Protein AF-A0A843IAW9-F1 (afdb_monomer_lite)

Structure (mmCIF, N/CA/C/O backbone):
data_AF-A0A843IAW9-F1
#
_entry.id   AF-A0A843IAW9-F1
#
loop_
_atom_site.group_PDB
_atom_site.id
_atom_site.type_symbol
_atom_site.label_atom_id
_atom_site.label_alt_id
_atom_site.label_comp_id
_atom_site.label_asym_id
_atom_site.label_entity_id
_atom_site.label_seq_id
_atom_site.pdbx_PDB_ins_code
_atom_site.Cartn_x
_atom_site.Cartn_y
_atom_site.Cartn_z
_atom_site.occupancy
_atom_site.B_iso_or_equiv
_atom_site.auth_seq_id
_atom_site.auth_comp_id
_atom_site.auth_asym_id
_atom_site.auth_atom_id
_atom_site.pdbx_PDB_model_num
ATOM 1 N N . MET A 1 1 ? 6.667 -7.886 -15.283 1.00 81.50 1 MET A N 1
ATOM 2 C CA . MET A 1 1 ? 6.174 -9.094 -14.545 1.00 81.50 1 MET A CA 1
ATOM 3 C C . MET A 1 1 ? 5.273 -8.682 -13.368 1.00 81.50 1 MET A C 1
ATOM 5 O O . MET A 1 1 ? 5.464 -7.581 -12.868 1.00 81.50 1 MET A O 1
ATOM 9 N N . ARG A 1 2 ? 4.300 -9.511 -12.935 1.00 90.31 2 ARG A N 1
ATOM 10 C CA . ARG A 1 2 ? 3.400 -9.245 -11.781 1.00 90.31 2 ARG A CA 1
ATOM 11 C C . ARG A 1 2 ? 4.091 -9.564 -10.448 1.00 90.31 2 ARG A C 1
ATOM 13 O O . ARG A 1 2 ? 4.607 -10.669 -10.292 1.00 90.31 2 ARG A O 1
ATOM 20 N N . HIS A 1 3 ? 4.048 -8.642 -9.487 1.00 93.75 3 HIS A N 1
ATOM 21 C CA . HIS A 1 3 ? 4.648 -8.786 -8.155 1.00 93.75 3 HIS A CA 1
ATOM 22 C C . HIS A 1 3 ? 3.648 -8.473 -7.042 1.00 93.75 3 HIS A C 1
ATOM 24 O O . HIS A 1 3 ? 2.862 -7.537 -7.164 1.00 93.75 3 HIS A O 1
ATOM 30 N N . GLU A 1 4 ? 3.697 -9.251 -5.957 1.00 93.88 4 GLU A N 1
ATOM 31 C CA . GLU A 1 4 ? 2.967 -8.955 -4.718 1.00 93.88 4 GLU A CA 1
ATOM 32 C C . GLU A 1 4 ? 3.540 -7.684 -4.083 1.00 93.88 4 GLU A C 1
ATOM 34 O O . GLU A 1 4 ? 4.758 -7.546 -3.948 1.00 93.88 4 GLU A O 1
ATOM 39 N N . LEU A 1 5 ? 2.654 -6.773 -3.691 1.00 93.06 5 LEU A N 1
ATOM 40 C CA . LEU A 1 5 ? 2.995 -5.544 -2.988 1.00 93.06 5 LEU A CA 1
ATOM 41 C C . LEU A 1 5 ? 2.631 -5.626 -1.505 1.00 93.06 5 LEU A C 1
ATOM 43 O O . LEU A 1 5 ? 3.438 -5.282 -0.646 1.00 93.06 5 LEU A O 1
ATOM 47 N N . PHE A 1 6 ? 1.401 -6.040 -1.206 1.00 93.25 6 PHE A N 1
ATOM 48 C CA . PHE A 1 6 ? 0.851 -5.997 0.145 1.00 93.25 6 PHE A CA 1
ATOM 49 C C . PHE A 1 6 ? -0.336 -6.956 0.282 1.00 93.25 6 PHE A C 1
ATOM 51 O O . PHE A 1 6 ? -0.912 -7.360 -0.724 1.00 93.25 6 PHE A O 1
ATOM 58 N N . GLU A 1 7 ? -0.715 -7.337 1.499 1.00 94.94 7 GLU A N 1
ATOM 59 C CA . GLU A 1 7 ? -1.835 -8.251 1.744 1.00 94.94 7 GLU A CA 1
ATOM 60 C C . GLU A 1 7 ? -2.717 -7.758 2.890 1.00 94.94 7 GLU A C 1
ATOM 62 O O . GLU A 1 7 ? -2.292 -6.943 3.704 1.00 94.94 7 GLU A O 1
ATOM 67 N N . VAL A 1 8 ? -3.962 -8.230 2.934 1.00 96.12 8 VAL A N 1
ATOM 68 C CA . VAL A 1 8 ? -4.861 -7.969 4.061 1.00 96.12 8 VAL A CA 1
ATOM 69 C C . VAL A 1 8 ? -4.260 -8.506 5.356 1.00 96.12 8 VAL A C 1
ATOM 71 O O . VAL A 1 8 ? -3.641 -9.572 5.375 1.00 96.12 8 VAL A O 1
ATOM 74 N N . GLY A 1 9 ? -4.475 -7.799 6.462 1.00 96.00 9 GLY A N 1
ATOM 75 C CA . GLY A 1 9 ? -3.942 -8.226 7.747 1.00 96.00 9 GLY A CA 1
ATOM 76 C C . GLY A 1 9 ? -3.910 -7.141 8.812 1.00 96.00 9 GLY A C 1
ATOM 77 O O . GLY A 1 9 ? -4.331 -6.007 8.602 1.00 96.00 9 GLY A O 1
ATOM 78 N N . SER A 1 10 ? -3.379 -7.534 9.964 1.00 95.88 10 SER A N 1
ATOM 79 C CA . SER A 1 10 ? -3.177 -6.691 11.137 1.00 95.88 10 SER A CA 1
ATOM 80 C C . SER A 1 10 ? -1.687 -6.408 11.284 1.00 95.88 10 SER A C 1
ATOM 82 O O . SER A 1 10 ? -0.898 -7.348 11.419 1.00 95.88 10 SER A O 1
ATOM 84 N N . TYR A 1 11 ? -1.298 -5.135 11.227 1.00 94.31 11 TYR A N 1
ATOM 85 C CA . TYR A 1 11 ? 0.107 -4.729 11.215 1.00 94.31 11 TYR A CA 1
ATOM 86 C C . TYR A 1 11 ? 0.416 -3.755 12.348 1.00 94.31 11 TYR A C 1
ATOM 88 O O . TYR A 1 11 ? -0.342 -2.821 12.617 1.00 94.31 11 TYR A O 1
ATOM 96 N N . ASP A 1 12 ? 1.541 -3.990 13.019 1.00 93.56 12 ASP A N 1
ATOM 97 C CA . ASP A 1 12 ? 2.075 -3.109 14.053 1.00 93.56 12 ASP A CA 1
ATOM 98 C C . ASP A 1 12 ? 3.033 -2.097 13.419 1.00 93.56 12 ASP A C 1
ATOM 100 O O . ASP A 1 12 ? 4.037 -2.476 12.815 1.00 93.56 12 ASP A O 1
ATOM 104 N N . TYR A 1 13 ? 2.702 -0.819 13.579 1.00 92.06 13 TYR A N 1
ATOM 105 C CA . TYR A 1 13 ? 3.467 0.322 13.076 1.00 92.06 13 TYR A CA 1
ATOM 106 C C . TYR A 1 13 ? 3.977 1.220 14.210 1.00 92.06 13 TYR A C 1
ATOM 108 O O . TYR A 1 13 ? 4.306 2.387 13.991 1.00 92.06 13 TYR A O 1
ATOM 116 N N . SER A 1 14 ? 4.034 0.697 15.436 1.00 91.81 14 SER A N 1
ATOM 117 C CA . SER A 1 14 ? 4.504 1.434 16.615 1.00 91.81 14 SER A CA 1
ATOM 118 C C . SER A 1 14 ? 5.956 1.912 16.508 1.00 91.81 14 SER A C 1
ATOM 120 O O . SER A 1 14 ? 6.355 2.824 17.233 1.00 91.81 14 SER A O 1
ATOM 122 N N . ASP A 1 15 ? 6.749 1.347 15.592 1.00 91.06 15 ASP A N 1
ATOM 123 C CA . ASP A 1 15 ? 8.108 1.804 15.306 1.00 91.06 15 ASP A CA 1
ATOM 124 C C . ASP A 1 15 ? 8.168 3.038 14.385 1.00 91.06 15 ASP A C 1
ATOM 126 O O . ASP A 1 15 ? 9.213 3.688 14.320 1.00 91.06 15 ASP A O 1
ATOM 130 N N . LEU A 1 16 ? 7.067 3.385 13.706 1.00 88.12 16 LEU A N 1
ATOM 131 C CA . LEU A 1 16 ? 6.977 4.543 12.808 1.00 88.12 16 LEU A CA 1
ATOM 132 C C . LEU A 1 16 ? 6.512 5.819 13.523 1.00 88.12 16 LEU A C 1
ATOM 134 O O . LEU A 1 16 ? 6.991 6.910 13.211 1.00 88.12 16 LEU A O 1
ATOM 138 N N . ASP A 1 17 ? 5.579 5.699 14.470 1.00 88.88 17 ASP A N 1
ATOM 139 C CA . ASP A 1 17 ? 5.015 6.827 15.218 1.00 88.88 17 ASP A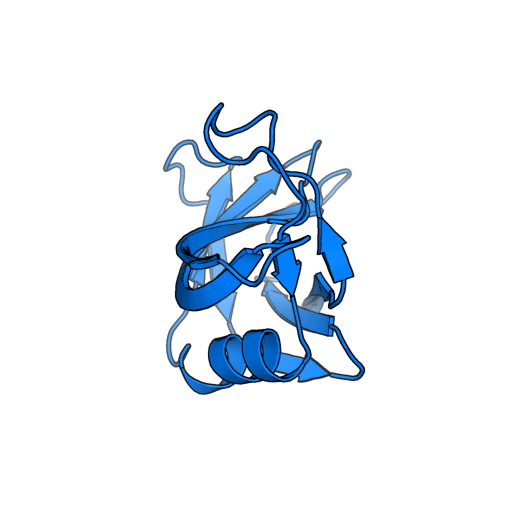 CA 1
ATOM 140 C C . ASP A 1 17 ? 4.551 6.362 16.606 1.00 88.88 17 ASP A C 1
ATOM 142 O O . ASP A 1 17 ? 3.779 5.411 16.731 1.00 88.88 17 ASP A O 1
ATOM 146 N N . GLU A 1 18 ? 4.970 7.066 17.662 1.00 92.12 18 GLU A N 1
ATOM 147 C CA . GLU A 1 18 ? 4.631 6.740 19.057 1.00 92.12 18 GLU A CA 1
ATOM 148 C C . GLU A 1 18 ? 3.121 6.775 19.358 1.00 92.12 18 GLU A C 1
ATOM 150 O O . GLU A 1 18 ? 2.666 6.240 20.371 1.00 92.12 18 GLU A O 1
ATOM 155 N N . ARG A 1 19 ? 2.324 7.399 18.482 1.00 91.00 19 ARG A N 1
ATOM 156 C CA . ARG A 1 19 ? 0.859 7.452 18.575 1.00 91.00 19 ARG A CA 1
ATOM 157 C C . ARG A 1 19 ? 0.185 6.194 18.026 1.00 91.00 19 ARG A C 1
ATOM 159 O O . ARG A 1 19 ? -0.990 5.971 18.322 1.00 91.00 19 ARG A O 1
ATOM 166 N N . LEU A 1 20 ? 0.900 5.363 17.265 1.00 92.75 20 LEU A N 1
ATOM 167 C CA . LEU A 1 20 ? 0.414 4.086 16.734 1.00 92.75 20 LEU A CA 1
ATOM 168 C C . LEU A 1 20 ? 0.558 2.991 17.794 1.00 92.75 20 LEU A C 1
ATOM 170 O O . LEU A 1 20 ? 1.348 2.064 17.682 1.00 92.75 20 LEU A O 1
ATOM 174 N N . THR A 1 21 ? -0.217 3.121 18.867 1.00 95.25 21 THR A N 1
ATOM 175 C CA . THR A 1 21 ? -0.117 2.274 20.067 1.00 95.25 21 THR A CA 1
ATOM 176 C C . THR A 1 21 ? -0.834 0.925 19.958 1.00 95.25 21 THR A C 1
ATOM 178 O O . THR A 1 21 ? -0.868 0.162 20.923 1.00 95.25 21 THR A O 1
ATOM 181 N N . LYS A 1 22 ? -1.445 0.639 18.808 1.00 95.88 22 LYS A N 1
ATOM 182 C CA . LYS A 1 22 ? -2.247 -0.555 18.519 1.00 95.88 22 LYS A CA 1
ATOM 183 C C . LYS A 1 22 ? -2.188 -0.851 17.017 1.00 95.88 22 LYS A C 1
ATOM 185 O O . LYS A 1 22 ? -1.879 0.067 16.251 1.00 95.88 22 LYS A O 1
ATOM 190 N N . PRO A 1 23 ? -2.474 -2.090 16.584 1.00 96.31 23 PRO A N 1
ATOM 191 C CA . PRO A 1 23 ? -2.315 -2.454 15.186 1.00 96.31 23 PRO A CA 1
ATOM 192 C C . PRO A 1 23 ? -3.287 -1.707 14.271 1.00 96.31 23 PRO A C 1
ATOM 194 O O . PRO A 1 23 ? -4.373 -1.284 14.685 1.00 96.31 23 PRO A O 1
ATOM 197 N N . VAL A 1 24 ? -2.885 -1.579 13.010 1.00 96.00 24 VAL A N 1
ATOM 198 C CA . VAL A 1 24 ? -3.725 -1.106 11.912 1.00 96.00 24 VAL A CA 1
ATOM 199 C C . VAL A 1 24 ? -4.240 -2.314 11.133 1.00 96.00 24 VAL A C 1
ATOM 201 O O . VAL A 1 24 ? -3.463 -3.157 10.682 1.00 96.00 24 VAL A O 1
ATOM 204 N N . GLU A 1 25 ? -5.556 -2.381 10.973 1.00 97.06 25 GLU A N 1
ATOM 205 C CA . GLU A 1 25 ? -6.238 -3.399 10.181 1.00 97.06 25 GLU A CA 1
ATOM 206 C C . GLU A 1 25 ? -6.367 -2.947 8.728 1.00 97.06 25 GLU A C 1
ATOM 208 O O . GLU A 1 25 ? -6.938 -1.891 8.444 1.00 97.06 25 GLU A O 1
ATOM 213 N N . TRP A 1 26 ? -5.889 -3.795 7.823 1.00 95.31 26 TRP A N 1
ATOM 214 C CA . TRP A 1 26 ? -6.033 -3.669 6.382 1.00 95.31 26 TRP A CA 1
ATOM 215 C C . TRP A 1 26 ? -7.002 -4.724 5.873 1.00 95.31 26 TRP A C 1
ATOM 217 O O . TRP A 1 26 ? -6.743 -5.927 5.950 1.00 95.31 26 TRP A O 1
ATOM 227 N N . THR A 1 27 ? -8.127 -4.266 5.348 1.00 96.00 27 THR A N 1
ATOM 228 C CA . THR A 1 27 ? -9.206 -5.119 4.855 1.00 96.00 27 THR A CA 1
ATOM 229 C C . THR A 1 27 ? -9.147 -5.282 3.341 1.00 96.00 27 THR A C 1
ATOM 231 O O . THR A 1 27 ? -8.434 -4.569 2.636 1.00 96.00 27 THR A O 1
ATOM 234 N N . GLU A 1 28 ? -9.922 -6.222 2.801 1.00 96.62 28 GLU A N 1
ATOM 235 C CA . GLU A 1 28 ? -10.030 -6.358 1.346 1.00 96.62 28 GLU A CA 1
ATOM 236 C C . GLU A 1 28 ? -10.562 -5.088 0.684 1.00 96.62 28 GLU A C 1
ATOM 238 O O . GLU A 1 28 ? -10.134 -4.757 -0.416 1.00 96.62 28 GLU A O 1
ATOM 243 N N . ASP A 1 29 ? -11.495 -4.396 1.339 1.00 95.06 29 ASP A N 1
ATOM 244 C CA . ASP A 1 29 ? -12.103 -3.179 0.804 1.00 95.06 29 ASP A CA 1
ATOM 245 C C . ASP A 1 29 ? -11.068 -2.053 0.710 1.00 95.06 29 ASP A C 1
ATOM 247 O O . ASP A 1 29 ? -11.038 -1.336 -0.288 1.00 95.06 29 ASP A O 1
ATOM 251 N N . ASP A 1 30 ? -10.158 -1.968 1.685 1.00 93.44 30 ASP A N 1
ATOM 252 C CA . ASP A 1 30 ? -9.034 -1.027 1.667 1.00 93.44 30 ASP A CA 1
ATOM 253 C C . ASP A 1 30 ? -8.121 -1.281 0.460 1.00 93.44 30 ASP A C 1
ATOM 255 O O . ASP A 1 30 ? -7.771 -0.363 -0.282 1.00 93.44 30 ASP A O 1
ATOM 259 N N . LEU A 1 31 ? -7.767 -2.545 0.219 1.00 93.31 31 LEU A N 1
ATOM 260 C CA . LEU A 1 31 ? -6.901 -2.924 -0.897 1.00 93.31 31 LEU A CA 1
ATOM 261 C C . LEU A 1 31 ? -7.606 -2.753 -2.256 1.00 93.31 31 LEU A C 1
ATOM 263 O O . LEU A 1 31 ? -7.008 -2.229 -3.196 1.00 93.31 31 LEU A O 1
ATOM 267 N N . LYS A 1 32 ? -8.885 -3.129 -2.372 1.00 93.75 32 LYS A N 1
ATOM 268 C CA . LYS A 1 32 ? -9.693 -2.884 -3.581 1.00 93.75 32 LYS A CA 1
ATOM 269 C C . LYS A 1 32 ? -9.752 -1.393 -3.900 1.00 93.75 32 LYS A C 1
ATOM 271 O O . LYS A 1 32 ? -9.552 -1.013 -5.050 1.00 93.75 32 LYS A O 1
ATOM 276 N N . LEU A 1 33 ? -9.932 -0.548 -2.885 1.00 91.12 33 LEU A N 1
ATOM 277 C CA . LEU A 1 33 ? -9.970 0.902 -3.051 1.00 91.12 33 LEU A CA 1
ATOM 278 C C . LEU A 1 33 ? -8.641 1.462 -3.581 1.00 91.12 33 LEU A C 1
ATOM 280 O O . LEU A 1 33 ? -8.662 2.366 -4.419 1.00 91.12 33 LEU A O 1
ATOM 284 N N . ILE A 1 34 ? -7.491 0.906 -3.174 1.00 89.06 34 ILE A N 1
ATOM 285 C CA . ILE A 1 34 ? -6.189 1.262 -3.768 1.00 89.06 34 ILE A CA 1
ATOM 286 C C . ILE A 1 34 ? -6.166 0.901 -5.255 1.00 89.06 34 ILE A C 1
ATOM 288 O O . ILE A 1 34 ? -5.862 1.760 -6.084 1.00 89.06 34 ILE A O 1
ATOM 292 N N . ALA A 1 35 ? -6.500 -0.344 -5.597 1.00 90.88 35 ALA A N 1
ATOM 293 C CA . ALA A 1 35 ? -6.471 -0.818 -6.980 1.00 90.88 35 ALA A CA 1
ATOM 294 C C . ALA A 1 35 ? -7.437 -0.031 -7.893 1.00 90.88 35 ALA A C 1
ATOM 296 O O . ALA A 1 35 ? -7.108 0.273 -9.037 1.00 90.88 35 ALA A O 1
ATOM 297 N N . GLU A 1 36 ? -8.613 0.357 -7.391 1.00 88.94 36 GLU A N 1
ATOM 298 C CA . GLU A 1 36 ? -9.628 1.092 -8.160 1.00 88.94 36 GLU A CA 1
ATOM 299 C C . GLU A 1 36 ? -9.295 2.579 -8.362 1.00 88.94 36 GLU A C 1
ATOM 301 O O . GLU A 1 36 ? -9.588 3.153 -9.424 1.00 88.94 36 GLU A O 1
ATOM 306 N N . ASN A 1 37 ? -8.703 3.217 -7.347 1.00 83.44 37 ASN A N 1
ATOM 307 C CA . ASN A 1 37 ? -8.389 4.645 -7.381 1.00 83.44 37 ASN A CA 1
ATOM 308 C C . ASN A 1 37 ? -7.089 4.946 -8.122 1.00 83.44 37 ASN A C 1
ATOM 310 O O . ASN A 1 37 ? -6.949 6.027 -8.705 1.00 83.44 37 ASN A O 1
ATOM 314 N N . TYR A 1 38 ? -6.141 4.010 -8.133 1.00 79.88 38 TYR A N 1
ATOM 315 C CA . TYR A 1 38 ? -4.864 4.237 -8.783 1.00 79.88 38 TYR A CA 1
ATOM 316 C C . TYR A 1 38 ? -4.953 3.995 -10.293 1.00 79.88 38 TYR A C 1
ATOM 318 O O . TYR A 1 38 ? -4.874 2.876 -10.787 1.00 79.88 38 TYR A O 1
ATOM 326 N N . ARG A 1 39 ? -5.131 5.082 -11.053 1.00 71.75 39 ARG A N 1
ATOM 327 C CA . ARG A 1 39 ? -5.289 5.038 -12.522 1.00 71.75 39 ARG A CA 1
ATOM 328 C C . ARG A 1 39 ? -4.031 5.400 -13.310 1.00 71.75 39 ARG A C 1
ATOM 330 O O . ARG A 1 39 ? -4.076 5.451 -14.537 1.00 71.75 39 ARG A O 1
ATOM 337 N N . GLY A 1 40 ? -2.937 5.701 -12.617 1.00 80.12 40 GLY A N 1
ATOM 338 C CA . GLY A 1 40 ? -1.659 6.086 -13.210 1.00 80.12 40 GLY A CA 1
ATOM 339 C C . GLY A 1 40 ? -0.537 5.122 -12.848 1.00 80.12 40 GLY A C 1
ATOM 340 O O . GLY A 1 40 ? -0.731 4.166 -12.103 1.00 80.12 40 GLY A O 1
ATOM 341 N N . GLY A 1 41 ? 0.653 5.410 -13.363 1.00 88.00 41 GLY A N 1
ATOM 342 C CA . GLY A 1 41 ? 1.860 4.721 -12.933 1.00 88.00 41 GLY A CA 1
ATOM 343 C C . GLY A 1 41 ? 2.281 5.145 -11.523 1.00 88.00 41 GLY A C 1
ATOM 344 O O . GLY A 1 41 ? 2.186 6.320 -11.163 1.00 88.00 41 GLY A O 1
ATOM 345 N N . ILE A 1 42 ? 2.756 4.189 -10.734 1.00 92.31 42 ILE A N 1
ATOM 346 C CA . ILE A 1 42 ? 3.376 4.403 -9.426 1.00 92.31 42 ILE A CA 1
ATOM 347 C C . ILE A 1 42 ? 4.873 4.605 -9.613 1.00 92.31 42 ILE A C 1
ATOM 349 O O . ILE A 1 42 ? 5.519 3.749 -10.221 1.00 92.31 42 ILE A O 1
ATOM 353 N N . PRO A 1 43 ? 5.465 5.675 -9.070 1.00 94.00 43 PRO A N 1
ATOM 354 C CA . PRO A 1 43 ? 6.909 5.801 -9.051 1.00 94.00 43 PRO A CA 1
ATOM 355 C C . PRO A 1 43 ? 7.561 4.665 -8.260 1.00 94.00 43 PRO A C 1
ATOM 357 O O . PRO A 1 43 ? 7.191 4.393 -7.119 1.00 94.00 43 PRO A O 1
ATOM 360 N N . LEU A 1 44 ? 8.566 4.038 -8.868 1.00 95.25 44 LEU A N 1
ATOM 361 C CA . LEU A 1 44 ? 9.479 3.138 -8.179 1.00 95.25 44 LEU A CA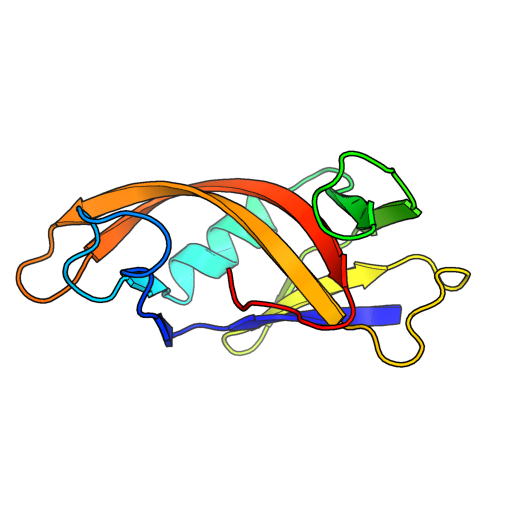 1
ATOM 362 C C . LEU A 1 44 ? 10.732 3.914 -7.796 1.00 95.25 44 LEU A C 1
ATOM 364 O O . LEU A 1 44 ? 11.348 4.555 -8.656 1.00 95.25 44 LEU A O 1
ATOM 368 N N . THR A 1 45 ? 11.130 3.830 -6.533 1.00 95.69 45 THR A N 1
ATOM 369 C CA . THR A 1 45 ? 12.342 4.471 -6.014 1.00 95.69 45 THR A CA 1
ATOM 370 C C . THR A 1 45 ? 13.355 3.440 -5.527 1.00 95.69 45 THR A C 1
ATOM 372 O O . THR A 1 45 ? 12.988 2.345 -5.121 1.00 95.69 45 THR A O 1
ATOM 375 N N . SER A 1 46 ? 14.648 3.762 -5.566 1.00 92.81 46 SER A N 1
ATOM 376 C CA . SER A 1 46 ? 15.641 3.023 -4.777 1.00 92.81 46 SER A CA 1
ATOM 377 C C . SER A 1 46 ? 15.406 3.361 -3.310 1.00 92.81 46 SER A C 1
ATOM 379 O O . SER A 1 46 ? 15.542 4.530 -2.942 1.00 92.81 46 SER A O 1
ATOM 381 N N . GLU A 1 47 ? 15.041 2.370 -2.489 1.00 88.50 47 GLU A N 1
ATOM 382 C CA . GLU A 1 47 ? 14.522 2.635 -1.135 1.00 88.50 47 GLU A CA 1
ATOM 383 C C . GLU A 1 47 ? 13.398 3.696 -1.207 1.00 88.50 47 GLU A C 1
ATOM 385 O O . GLU A 1 47 ? 12.597 3.660 -2.137 1.00 88.50 47 GLU A O 1
ATOM 390 N N . HIS A 1 48 ? 13.359 4.686 -0.312 1.00 83.31 48 HIS A N 1
ATOM 391 C CA . HIS A 1 48 ? 12.479 5.863 -0.422 1.00 83.31 48 HIS A CA 1
ATOM 392 C C . HIS A 1 48 ? 13.277 7.173 -0.589 1.00 83.31 48 HIS A C 1
ATOM 394 O O . HIS A 1 48 ? 12.821 8.249 -0.199 1.00 83.31 48 HIS A O 1
ATOM 400 N N . ASP A 1 49 ? 14.470 7.097 -1.193 1.00 82.88 49 ASP A N 1
ATOM 401 C CA . ASP A 1 49 ? 15.444 8.202 -1.262 1.00 82.88 49 ASP A CA 1
ATOM 402 C C . ASP A 1 49 ? 15.181 9.201 -2.412 1.00 82.88 49 ASP A C 1
ATOM 404 O O . ASP A 1 49 ? 16.067 9.958 -2.813 1.00 82.88 49 ASP A O 1
ATOM 408 N N . ASN A 1 50 ? 13.968 9.218 -2.981 1.00 79.81 50 ASN A N 1
ATOM 409 C CA . ASN A 1 50 ? 13.588 9.997 -4.176 1.00 79.81 50 ASN A CA 1
ATOM 410 C C . ASN A 1 50 ? 14.454 9.728 -5.430 1.00 79.81 50 ASN A C 1
ATOM 412 O O . ASN A 1 50 ? 14.422 10.498 -6.393 1.00 79.81 50 ASN A O 1
ATOM 416 N N . ILE A 1 51 ? 15.230 8.641 -5.443 1.00 90.50 51 ILE A N 1
ATOM 417 C CA . ILE A 1 51 ? 15.971 8.185 -6.622 1.00 90.50 51 ILE A CA 1
ATOM 418 C C . ILE A 1 51 ? 15.030 7.315 -7.448 1.00 90.50 51 ILE A C 1
ATOM 420 O O . ILE A 1 51 ? 14.804 6.158 -7.107 1.00 90.50 51 ILE A O 1
ATOM 424 N N . TYR A 1 52 ? 14.478 7.868 -8.525 1.00 92.25 52 TYR A N 1
ATOM 425 C CA . TYR A 1 52 ? 13.554 7.160 -9.410 1.00 92.25 52 TYR A CA 1
ATOM 426 C C . TYR A 1 52 ? 14.269 6.063 -10.205 1.00 92.25 52 TYR A C 1
ATOM 428 O O . TYR A 1 52 ? 15.246 6.331 -10.904 1.00 92.25 52 TYR A O 1
ATOM 436 N N . VAL A 1 53 ? 13.752 4.839 -10.121 1.00 94.00 53 VAL A N 1
ATOM 437 C CA . VAL A 1 53 ? 14.290 3.654 -10.812 1.00 94.00 53 VAL A CA 1
ATOM 438 C C . VAL A 1 53 ? 13.305 3.045 -11.808 1.00 94.00 53 VAL A C 1
ATOM 440 O O . VAL A 1 53 ? 13.685 2.180 -12.590 1.00 94.00 53 VAL A O 1
ATOM 443 N N . GLY A 1 54 ? 12.053 3.505 -11.824 1.00 93.81 54 GLY A N 1
ATOM 444 C CA . GLY A 1 54 ? 11.058 3.040 -12.781 1.00 93.81 54 GLY A CA 1
ATOM 445 C C . GLY A 1 54 ? 9.651 3.527 -12.468 1.00 93.81 54 GLY A C 1
ATOM 446 O O . GLY A 1 54 ? 9.440 4.370 -11.595 1.00 93.81 54 GLY A O 1
ATOM 447 N N . ILE A 1 55 ? 8.688 2.976 -13.201 1.00 94.25 55 ILE A N 1
ATOM 448 C CA . ILE A 1 55 ? 7.259 3.193 -12.987 1.00 94.25 55 ILE A CA 1
ATOM 449 C C . ILE A 1 55 ? 6.588 1.823 -12.962 1.00 94.25 55 ILE A C 1
ATOM 451 O O . ILE A 1 55 ? 6.698 1.073 -13.932 1.00 94.25 55 ILE A O 1
ATOM 455 N N . ALA A 1 56 ? 5.900 1.510 -11.869 1.00 93.44 56 ALA A N 1
ATOM 456 C CA . ALA A 1 56 ? 5.013 0.363 -11.789 1.00 93.44 56 ALA A CA 1
ATOM 457 C C . ALA A 1 56 ? 3.623 0.716 -12.321 1.00 93.44 56 ALA A C 1
ATOM 459 O O . ALA A 1 56 ? 3.163 1.846 -12.178 1.00 93.44 56 ALA A O 1
ATOM 460 N N . ASN A 1 57 ? 2.947 -0.249 -12.929 1.00 93.00 57 ASN A N 1
ATOM 461 C CA . ASN A 1 57 ? 1.607 -0.084 -13.491 1.00 93.00 57 ASN A CA 1
ATOM 462 C C . ASN A 1 57 ? 0.705 -1.243 -13.056 1.00 93.00 57 ASN A C 1
ATOM 464 O O . ASN A 1 57 ? 1.155 -2.134 -12.340 1.00 93.00 57 ASN A O 1
ATOM 468 N N . ASN A 1 58 ? -0.552 -1.227 -13.508 1.00 92.25 58 ASN A N 1
ATOM 469 C CA . ASN A 1 58 ? -1.501 -2.330 -13.338 1.00 92.25 58 ASN A CA 1
ATOM 470 C C . ASN A 1 58 ? -1.605 -2.779 -11.874 1.00 92.25 58 ASN A C 1
ATOM 472 O O . ASN A 1 58 ? -1.325 -3.928 -11.534 1.00 92.25 58 ASN A O 1
ATOM 476 N N . ILE A 1 59 ? -1.953 -1.827 -10.998 1.00 92.44 59 ILE A N 1
ATOM 477 C CA . ILE A 1 59 ? -2.235 -2.150 -9.602 1.00 92.44 59 ILE A CA 1
ATOM 478 C C . ILE A 1 59 ? -3.542 -2.923 -9.552 1.00 92.44 59 ILE A C 1
ATOM 480 O O . ILE A 1 59 ? -4.584 -2.423 -9.972 1.00 92.44 59 ILE A O 1
ATOM 484 N N . GLU A 1 60 ? -3.481 -4.134 -9.025 1.00 93.75 60 GLU A N 1
ATOM 485 C CA . GLU A 1 60 ? -4.602 -5.060 -9.035 1.00 93.75 60 GLU A CA 1
ATOM 486 C C . GLU A 1 60 ? -4.771 -5.701 -7.666 1.00 93.75 60 GLU A C 1
ATOM 488 O O . GLU A 1 60 ? -3.800 -6.082 -7.012 1.00 93.75 60 GLU A O 1
ATOM 493 N N . TYR A 1 61 ? -6.022 -5.848 -7.248 1.00 94.62 61 TYR A N 1
ATOM 494 C CA . TYR A 1 61 ? -6.380 -6.655 -6.095 1.00 94.62 61 TYR A CA 1
ATOM 495 C C . TYR A 1 61 ? -6.780 -8.062 -6.549 1.00 94.62 61 TYR A C 1
ATOM 497 O O . TYR A 1 61 ? -7.564 -8.210 -7.486 1.00 94.62 61 TYR A O 1
ATOM 505 N N . ASP A 1 62 ? -6.281 -9.084 -5.860 1.00 96.25 62 ASP A N 1
ATOM 506 C CA . ASP A 1 62 ? -6.593 -10.489 -6.119 1.00 96.25 62 ASP A CA 1
ATOM 507 C C . ASP A 1 62 ? -6.400 -11.313 -4.839 1.00 96.25 62 ASP A C 1
ATOM 509 O O . ASP A 1 62 ? -5.362 -11.210 -4.187 1.00 96.25 62 ASP A O 1
ATOM 513 N N . GLU A 1 63 ? -7.416 -12.091 -4.461 1.00 94.25 63 GLU A N 1
ATOM 514 C CA . GLU A 1 63 ? -7.408 -13.018 -3.312 1.00 94.25 63 GLU A CA 1
ATOM 515 C C . GLU A 1 63 ? -6.736 -12.475 -2.026 1.00 94.25 63 GLU A C 1
ATOM 517 O O . GLU A 1 63 ? -5.869 -13.112 -1.429 1.00 94.25 63 GLU A O 1
ATOM 522 N N . GLY A 1 64 ? -7.134 -11.280 -1.574 1.00 95.25 64 GLY A N 1
ATOM 523 C CA . GLY A 1 64 ? -6.613 -10.681 -0.335 1.00 95.25 64 GLY A CA 1
ATOM 524 C C . GLY A 1 64 ? -5.262 -9.977 -0.484 1.00 95.25 64 GLY A C 1
ATOM 525 O O . GLY A 1 64 ? -4.683 -9.561 0.517 1.00 95.25 64 GLY A O 1
ATOM 526 N N . LYS A 1 65 ? -4.754 -9.820 -1.707 1.00 95.94 65 LYS A N 1
ATOM 527 C CA . LYS A 1 65 ? -3.438 -9.240 -1.978 1.00 95.94 65 LYS A CA 1
ATOM 528 C C . LYS A 1 65 ? -3.503 -8.145 -3.026 1.00 95.94 65 LYS A C 1
ATOM 530 O O . LYS A 1 65 ? -4.311 -8.187 -3.948 1.00 95.94 65 LYS A O 1
ATOM 535 N N . LEU A 1 66 ? -2.622 -7.168 -2.872 1.00 93.75 66 LEU A N 1
ATOM 536 C CA . LEU A 1 66 ? -2.357 -6.124 -3.840 1.00 93.75 66 LEU A CA 1
ATOM 537 C C . LEU A 1 66 ? -1.134 -6.513 -4.666 1.00 93.75 66 LEU A C 1
ATOM 539 O O . LEU A 1 66 ? -0.101 -6.904 -4.119 1.00 93.75 66 LEU A O 1
ATOM 543 N N . PHE A 1 67 ? -1.242 -6.367 -5.975 1.00 95.06 67 PHE A N 1
ATOM 544 C CA . PHE A 1 67 ? -0.184 -6.636 -6.932 1.00 95.06 67 PHE A CA 1
ATOM 545 C C . PHE A 1 67 ? 0.083 -5.407 -7.782 1.00 95.06 67 PHE A C 1
ATOM 547 O O . PHE A 1 67 ? -0.774 -4.538 -7.913 1.00 95.06 67 PHE A O 1
ATOM 554 N N . LEU A 1 68 ? 1.267 -5.359 -8.379 1.00 94.88 68 LEU A N 1
ATOM 555 C CA . LEU A 1 68 ? 1.610 -4.398 -9.417 1.00 94.88 68 LEU A CA 1
ATOM 556 C C . LEU A 1 68 ? 2.544 -5.029 -10.448 1.00 94.88 68 LEU A C 1
ATOM 558 O O . LEU A 1 68 ? 3.187 -6.052 -10.193 1.00 94.88 68 LEU A O 1
ATOM 562 N N . GLU A 1 69 ? 2.642 -4.410 -11.612 1.00 95.25 69 GLU A N 1
ATOM 563 C CA . GLU A 1 69 ? 3.621 -4.762 -12.631 1.00 95.25 69 GLU A CA 1
ATOM 564 C C . GLU A 1 69 ? 4.805 -3.804 -12.598 1.00 95.25 69 GLU A C 1
ATOM 566 O O . GLU A 1 69 ? 4.628 -2.590 -12.689 1.00 95.25 69 GLU A O 1
ATOM 571 N N . ILE A 1 70 ? 6.018 -4.350 -12.507 1.00 94.69 70 ILE A N 1
ATOM 572 C CA . ILE A 1 70 ? 7.267 -3.580 -12.618 1.00 94.69 70 ILE A CA 1
ATOM 573 C C . ILE A 1 70 ? 7.869 -3.703 -14.029 1.00 94.69 70 ILE A C 1
ATOM 575 O O . ILE A 1 70 ? 7.599 -4.705 -14.707 1.00 94.69 70 ILE A O 1
ATOM 579 N N . PRO A 1 71 ? 8.717 -2.743 -14.457 1.00 93.44 71 PRO A N 1
ATOM 580 C CA . PRO A 1 71 ? 9.493 -2.849 -15.693 1.00 93.44 71 PRO A CA 1
ATOM 581 C C . PRO A 1 71 ? 10.403 -4.082 -15.691 1.00 93.44 71 PRO A C 1
ATOM 583 O O . PRO A 1 71 ? 11.050 -4.366 -14.684 1.00 93.44 71 PRO A O 1
ATOM 586 N N . ASP A 1 72 ? 10.489 -4.792 -16.816 1.00 91.56 72 ASP A N 1
ATOM 587 C CA . ASP A 1 72 ? 11.262 -6.038 -16.904 1.00 91.56 72 ASP A CA 1
ATOM 588 C C . ASP A 1 72 ? 12.783 -5.799 -16.813 1.00 91.56 72 ASP A C 1
ATOM 590 O O . ASP A 1 72 ? 13.527 -6.693 -16.415 1.00 91.56 72 ASP A O 1
ATOM 594 N N . GLU A 1 73 ? 13.263 -4.592 -17.139 1.00 91.38 73 GLU A N 1
ATOM 595 C CA . GLU A 1 73 ? 14.677 -4.213 -17.019 1.00 91.38 73 GLU A CA 1
ATOM 596 C C . GLU A 1 73 ? 15.090 -3.819 -15.591 1.00 91.38 73 GLU A C 1
ATOM 598 O O . GLU A 1 73 ? 16.266 -3.534 -15.343 1.00 91.38 73 GLU A O 1
ATOM 603 N N . LEU A 1 74 ? 14.142 -3.763 -14.649 1.00 92.88 74 LEU A N 1
ATOM 604 C CA . LEU A 1 74 ? 14.424 -3.379 -13.273 1.00 92.88 74 LEU A CA 1
ATOM 605 C C . LEU A 1 74 ? 15.156 -4.508 -12.535 1.00 92.88 74 LEU A C 1
ATOM 607 O O . LEU A 1 74 ? 14.635 -5.609 -12.364 1.00 92.88 74 LEU A O 1
ATOM 611 N N . ASP A 1 75 ? 16.361 -4.215 -12.043 1.00 90.75 75 ASP A N 1
ATOM 612 C CA . ASP A 1 75 ? 17.131 -5.156 -11.229 1.00 90.75 75 ASP A CA 1
ATOM 613 C C . ASP A 1 75 ? 16.484 -5.376 -9.850 1.00 90.75 75 ASP A C 1
ATOM 615 O O . ASP A 1 75 ? 16.614 -4.553 -8.932 1.00 90.75 75 ASP A O 1
ATOM 619 N N . MET A 1 76 ? 15.841 -6.534 -9.713 1.00 92.44 76 MET A N 1
ATOM 620 C CA . MET A 1 76 ? 15.202 -7.020 -8.491 1.00 92.44 76 MET A CA 1
ATOM 621 C C . MET A 1 76 ? 16.043 -8.060 -7.736 1.00 92.44 76 MET A C 1
ATOM 623 O O . MET A 1 76 ? 15.545 -8.664 -6.785 1.00 92.44 76 MET A O 1
ATOM 627 N N . GLU A 1 77 ? 17.297 -8.316 -8.127 1.00 93.19 77 GLU A N 1
ATOM 628 C CA . GLU A 1 77 ? 18.094 -9.374 -7.501 1.00 93.19 77 GLU A CA 1
ATOM 629 C C . GLU A 1 77 ? 18.315 -9.092 -6.005 1.00 93.19 77 GLU A C 1
ATOM 631 O O . GLU A 1 77 ? 18.940 -8.108 -5.600 1.00 93.19 77 GLU A O 1
ATOM 636 N N . GLY A 1 78 ? 17.762 -9.969 -5.160 1.00 93.69 78 GLY A N 1
ATOM 637 C CA . GLY A 1 78 ? 17.810 -9.823 -3.705 1.00 93.69 78 GLY A CA 1
ATOM 638 C C . GLY A 1 78 ? 17.031 -8.620 -3.161 1.00 93.69 78 GLY A C 1
ATOM 639 O O . GLY A 1 78 ? 17.294 -8.209 -2.030 1.00 93.69 78 GLY A O 1
ATOM 640 N N . LYS A 1 79 ? 16.109 -8.044 -3.944 1.00 93.88 79 LYS A N 1
ATOM 641 C CA . LYS A 1 79 ? 15.256 -6.915 -3.551 1.00 93.88 79 LYS A CA 1
ATOM 642 C C . LYS A 1 79 ? 13.779 -7.312 -3.563 1.00 93.88 79 LYS A C 1
ATOM 644 O O . LYS A 1 79 ? 13.368 -8.233 -4.263 1.00 93.88 79 LYS A O 1
ATOM 649 N N . GLY A 1 80 ? 12.982 -6.583 -2.796 1.00 94.50 80 GLY A N 1
ATOM 650 C CA . GLY A 1 80 ? 11.527 -6.619 -2.818 1.00 94.50 80 GLY A CA 1
ATOM 651 C C . GLY A 1 80 ? 10.940 -5.216 -2.925 1.00 94.50 80 GLY A C 1
ATOM 652 O O . GLY A 1 80 ? 11.664 -4.235 -3.107 1.00 94.50 80 GLY A O 1
ATOM 653 N N . LEU A 1 81 ? 9.617 -5.149 -2.817 1.00 95.12 81 LEU A N 1
ATOM 654 C CA . LEU A 1 81 ? 8.836 -3.923 -2.920 1.00 95.12 81 LEU A CA 1
ATOM 655 C C . LEU A 1 81 ? 8.371 -3.483 -1.529 1.00 95.12 81 LEU A C 1
ATOM 657 O O . LEU A 1 81 ? 7.885 -4.300 -0.753 1.00 95.12 81 LEU A O 1
ATOM 661 N N . SER A 1 82 ? 8.527 -2.197 -1.236 1.00 94.62 82 SER A N 1
ATOM 662 C CA . SER A 1 82 ? 8.112 -1.553 0.006 1.00 94.62 82 SER A CA 1
ATOM 663 C C . SER A 1 82 ? 7.171 -0.401 -0.345 1.00 94.62 82 SER A C 1
ATOM 665 O O . SER A 1 82 ? 7.645 0.649 -0.775 1.00 94.62 82 SER A O 1
ATOM 667 N N . PRO A 1 83 ? 5.846 -0.577 -0.281 1.00 92.69 83 PRO A N 1
ATOM 668 C CA . PRO A 1 83 ? 4.911 0.517 -0.527 1.00 92.69 83 PRO A CA 1
ATOM 669 C C . PRO A 1 83 ? 5.048 1.620 0.522 1.00 92.69 83 PRO A C 1
ATOM 671 O O . PRO A 1 83 ? 5.230 1.340 1.702 1.00 92.69 83 PRO A O 1
ATOM 674 N N . LYS A 1 84 ? 4.892 2.872 0.093 1.00 91.81 84 LYS A N 1
ATOM 675 C CA . LYS A 1 84 ? 4.733 4.027 0.976 1.00 91.81 84 LYS A CA 1
ATOM 676 C C . LYS A 1 84 ? 3.368 4.644 0.762 1.00 91.81 84 LYS A C 1
ATOM 678 O O . LYS A 1 84 ? 3.021 5.030 -0.354 1.00 91.81 84 LYS A O 1
ATOM 683 N N . VAL A 1 85 ? 2.617 4.784 1.841 1.00 89.88 85 VAL A N 1
ATOM 684 C CA . VAL A 1 85 ? 1.256 5.319 1.814 1.00 89.88 85 VAL A CA 1
ATOM 685 C C . VAL A 1 85 ? 1.140 6.562 2.685 1.00 89.88 85 VAL A C 1
ATOM 687 O O . VAL A 1 85 ? 1.855 6.719 3.672 1.00 89.88 85 VAL A O 1
ATOM 690 N N . ASP A 1 86 ? 0.209 7.432 2.321 1.00 90.31 86 ASP A N 1
ATOM 691 C CA . ASP A 1 86 ? -0.382 8.406 3.232 1.00 90.31 86 ASP A CA 1
ATOM 692 C C . ASP A 1 86 ? -1.731 7.853 3.692 1.00 90.31 86 ASP A C 1
ATOM 694 O O . ASP A 1 86 ? -2.549 7.473 2.850 1.00 90.31 86 ASP A O 1
ATOM 698 N N . VAL A 1 87 ? -1.956 7.759 5.003 1.00 90.62 87 VAL A N 1
ATOM 699 C CA . VAL A 1 87 ? -3.163 7.155 5.586 1.00 90.62 87 VAL A CA 1
ATOM 700 C C . VAL A 1 87 ? -3.777 8.066 6.638 1.00 90.62 87 VAL A C 1
ATOM 702 O O . VAL A 1 87 ? -3.102 8.573 7.533 1.00 90.62 87 VAL A O 1
ATOM 705 N N . LEU A 1 88 ? -5.099 8.205 6.578 1.00 93.75 88 LEU A N 1
ATOM 706 C CA . LEU A 1 88 ? -5.893 8.704 7.690 1.00 93.75 88 LEU A CA 1
ATOM 707 C C . LEU A 1 88 ? -6.469 7.507 8.435 1.00 93.75 88 LEU A C 1
ATOM 709 O O . LEU A 1 88 ? -7.211 6.707 7.865 1.00 93.75 88 LEU A O 1
ATOM 713 N N . LEU A 1 89 ? -6.124 7.400 9.714 1.00 95.06 89 LEU A N 1
ATOM 714 C CA . LEU A 1 89 ? -6.572 6.309 10.565 1.00 95.06 89 LEU A CA 1
ATOM 715 C C . LEU A 1 89 ? -7.842 6.674 11.330 1.00 95.06 89 LEU A C 1
ATOM 717 O O . LEU A 1 89 ? -8.032 7.803 11.785 1.00 95.06 89 LEU A O 1
ATOM 721 N N . LYS A 1 90 ? -8.679 5.663 11.540 1.00 95.94 90 LYS A N 1
ATOM 722 C CA . LYS A 1 90 ? -9.893 5.722 12.345 1.00 95.94 90 LYS A CA 1
ATOM 723 C C . LYS A 1 90 ? -9.772 4.791 13.537 1.00 95.94 90 LYS A C 1
ATOM 725 O O . LYS A 1 90 ? -9.554 3.595 13.380 1.00 95.94 90 LYS A O 1
ATOM 730 N N . ASP A 1 91 ? -9.985 5.325 14.732 1.00 96.56 91 ASP A N 1
ATOM 731 C CA . ASP A 1 91 ? -10.009 4.527 15.955 1.00 96.56 91 ASP A CA 1
ATOM 732 C C . ASP A 1 91 ? -11.219 3.564 15.976 1.00 96.56 91 ASP A C 1
ATOM 734 O O . ASP A 1 91 ? -12.360 3.977 15.734 1.00 96.56 91 ASP A O 1
ATOM 738 N N . LYS A 1 92 ? -10.969 2.275 16.247 1.00 96.44 92 LYS A N 1
ATOM 739 C CA . LYS A 1 92 ? -11.977 1.205 16.357 1.00 96.44 92 LYS A CA 1
ATOM 740 C C . LYS A 1 92 ? -12.025 0.539 17.743 1.00 96.44 92 LYS A C 1
ATOM 742 O O . LYS A 1 92 ? -12.629 -0.519 17.883 1.00 96.44 92 LYS A O 1
ATOM 747 N N . GLY A 1 93 ? -11.416 1.137 18.765 1.00 95.38 93 GLY A N 1
ATOM 748 C CA . GLY A 1 93 ? -11.222 0.528 20.083 1.00 95.38 93 GLY A CA 1
ATOM 749 C C . GLY A 1 93 ? -9.881 -0.197 20.159 1.00 95.38 93 GLY A C 1
ATOM 750 O O . GLY A 1 93 ? -8.871 0.434 20.470 1.00 95.38 93 GLY A O 1
ATOM 751 N N . ASP A 1 94 ? -9.858 -1.486 19.823 1.00 96.19 94 ASP A N 1
ATOM 752 C CA . ASP A 1 94 ? -8.663 -2.337 19.973 1.00 96.19 94 ASP A CA 1
ATOM 753 C C . ASP A 1 94 ? -7.685 -2.254 18.788 1.00 96.19 94 ASP A C 1
ATOM 755 O O . ASP A 1 94 ? -6.536 -2.676 18.899 1.00 96.19 94 ASP A O 1
ATOM 759 N N . SER A 1 95 ? -8.106 -1.654 17.674 1.00 97.19 95 SER A N 1
ATOM 760 C CA . SER A 1 95 ? -7.266 -1.397 16.501 1.00 97.19 95 SER A CA 1
ATOM 761 C C . SER A 1 95 ? -7.531 -0.016 15.894 1.00 97.19 95 SER A C 1
ATOM 763 O O . SER A 1 95 ? -8.436 0.726 16.314 1.00 97.19 95 SER A O 1
ATOM 765 N N . PHE A 1 96 ? -6.710 0.348 14.916 1.00 97.56 96 PHE A N 1
ATOM 766 C CA . PHE A 1 96 ? -7.014 1.379 13.933 1.00 97.56 96 PHE A CA 1
ATOM 767 C C . PHE A 1 96 ? -7.531 0.723 12.649 1.00 97.56 96 PHE A C 1
ATOM 769 O O . PHE A 1 96 ? -7.018 -0.305 12.227 1.00 97.56 96 PHE A O 1
ATOM 776 N N . GLY A 1 97 ? -8.533 1.323 12.013 1.00 96.38 97 GLY A N 1
ATOM 777 C CA . GLY A 1 97 ? -8.884 1.035 10.620 1.00 96.38 97 GLY A CA 1
ATOM 778 C C . GLY A 1 97 ? -8.469 2.185 9.708 1.00 96.38 97 GLY A C 1
ATOM 779 O O . GLY A 1 97 ? -8.142 3.271 10.194 1.00 96.38 97 GLY A O 1
ATOM 780 N N . ILE A 1 98 ? -8.536 1.975 8.398 1.00 94.69 98 ILE A N 1
ATOM 781 C CA . ILE A 1 98 ? -8.280 3.026 7.412 1.00 94.69 98 ILE A CA 1
ATOM 782 C C . ILE A 1 98 ? -9.566 3.829 7.152 1.00 94.69 98 ILE A C 1
ATOM 784 O O . ILE A 1 98 ? -10.654 3.268 7.038 1.00 94.69 98 ILE A O 1
ATOM 788 N N . ASP A 1 99 ? -9.456 5.159 7.117 1.00 92.81 99 ASP A N 1
ATOM 789 C CA . ASP A 1 99 ? -10.531 6.066 6.686 1.00 92.81 99 ASP A CA 1
ATOM 790 C C . ASP A 1 99 ? -10.298 6.530 5.243 1.00 92.81 99 ASP A C 1
ATOM 792 O O . ASP A 1 99 ? -11.185 6.448 4.397 1.00 92.81 99 ASP A O 1
ATOM 796 N N . THR A 1 100 ? -9.071 6.963 4.942 1.00 87.94 100 THR A N 1
ATOM 797 C CA . THR A 1 100 ? -8.618 7.298 3.585 1.00 87.94 100 THR A CA 1
ATOM 798 C C . THR A 1 100 ? -7.167 6.878 3.401 1.00 87.94 100 THR A C 1
ATOM 800 O O . THR A 1 100 ? -6.392 6.986 4.352 1.00 87.94 100 THR A O 1
ATOM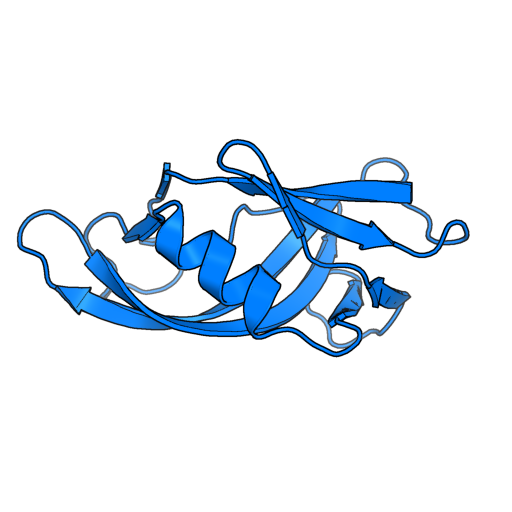 803 N N . MET A 1 101 ? -6.766 6.503 2.183 1.00 88.50 101 MET A N 1
ATOM 804 C CA . MET A 1 101 ? -5.349 6.353 1.848 1.00 88.50 101 MET A CA 1
ATOM 805 C C . MET A 1 101 ? -4.989 6.867 0.457 1.00 88.50 101 MET A C 1
ATOM 807 O O . MET A 1 101 ? -5.835 6.951 -0.434 1.00 88.50 101 MET A O 1
ATOM 811 N N . SER A 1 102 ? -3.698 7.122 0.264 1.00 86.50 102 SER A N 1
ATOM 812 C CA . SER A 1 102 ? -3.069 7.291 -1.042 1.00 86.50 102 SER A CA 1
ATOM 813 C C . SER A 1 102 ? -1.740 6.546 -1.077 1.00 86.50 102 SER A C 1
ATOM 815 O O . SER A 1 102 ? -0.905 6.733 -0.196 1.00 86.50 102 SER A O 1
ATOM 817 N N . LEU A 1 103 ? -1.507 5.742 -2.115 1.00 89.38 103 LEU A N 1
ATOM 818 C CA . LEU A 1 103 ? -0.181 5.190 -2.395 1.00 89.38 103 LEU A CA 1
ATOM 819 C C . LEU A 1 103 ? 0.690 6.307 -2.997 1.00 89.38 103 LEU A C 1
ATOM 821 O O . LEU A 1 103 ? 0.254 6.988 -3.922 1.00 89.38 103 LEU A O 1
ATOM 825 N N . ILE A 1 104 ? 1.872 6.549 -2.430 1.00 91.12 104 ILE A N 1
ATOM 826 C CA . ILE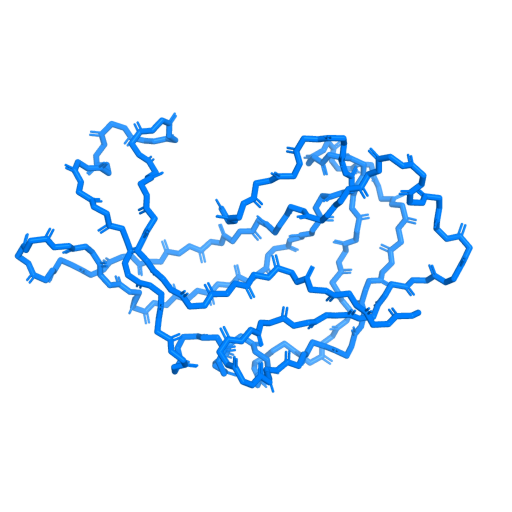 A 1 104 ? 2.769 7.644 -2.832 1.00 91.12 104 ILE A CA 1
ATOM 827 C C . ILE A 1 104 ? 3.808 7.128 -3.830 1.00 91.12 104 ILE A C 1
ATOM 829 O O . ILE A 1 104 ? 3.916 7.625 -4.949 1.00 91.12 104 ILE A O 1
ATOM 833 N N . ASP A 1 105 ? 4.578 6.133 -3.400 1.00 93.19 105 ASP A N 1
ATOM 834 C CA . ASP A 1 105 ? 5.642 5.488 -4.160 1.00 93.19 105 ASP A CA 1
ATOM 835 C C . ASP A 1 105 ? 5.837 4.051 -3.657 1.00 93.19 105 ASP A C 1
ATOM 837 O O . ASP A 1 105 ? 5.210 3.613 -2.684 1.00 93.19 105 ASP A O 1
ATOM 841 N N . VAL A 1 106 ? 6.675 3.293 -4.361 1.00 94.81 106 VAL A N 1
ATOM 842 C CA . VAL A 1 106 ? 7.093 1.957 -3.939 1.00 94.81 106 VAL A CA 1
ATO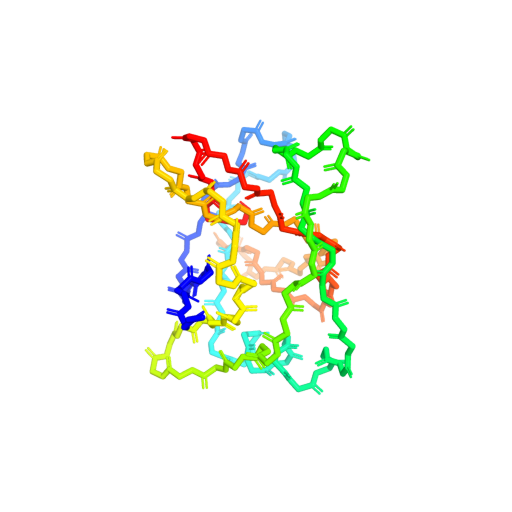M 843 C C . VAL A 1 106 ? 8.612 1.875 -3.994 1.00 94.81 106 VAL A C 1
ATOM 845 O O . VAL A 1 106 ? 9.230 1.996 -5.054 1.00 94.81 106 VAL A O 1
ATOM 848 N N . GLY A 1 107 ? 9.213 1.636 -2.835 1.00 95.50 107 GLY A N 1
ATOM 849 C CA . GLY A 1 107 ? 10.641 1.448 -2.692 1.00 95.50 107 GLY A CA 1
ATOM 850 C C . GLY A 1 107 ? 11.080 0.060 -3.132 1.00 95.50 107 GLY A C 1
ATOM 851 O O . GLY A 1 107 ? 10.516 -0.953 -2.727 1.00 95.50 107 GLY A O 1
ATOM 852 N N . VAL A 1 108 ? 12.122 0.011 -3.949 1.00 95.62 108 VAL A N 1
ATOM 853 C CA . VAL A 1 108 ? 12.809 -1.203 -4.377 1.00 95.62 108 VAL A CA 1
ATOM 854 C C . VAL A 1 108 ? 14.025 -1.365 -3.475 1.00 95.62 108 VAL A C 1
ATOM 856 O O . VAL A 1 108 ? 14.974 -0.581 -3.552 1.00 95.62 108 VAL A O 1
ATOM 859 N N . THR A 1 109 ? 13.977 -2.351 -2.583 1.00 94.56 109 THR A N 1
ATOM 860 C CA . THR A 1 109 ? 14.875 -2.429 -1.420 1.00 94.56 109 THR A CA 1
ATOM 861 C C . THR A 1 109 ? 15.240 -3.860 -1.054 1.00 94.56 109 THR A C 1
ATOM 863 O O . THR A 1 109 ? 14.481 -4.792 -1.304 1.00 94.56 109 THR A O 1
ATOM 866 N N . LYS A 1 110 ? 16.394 -4.049 -0.408 1.00 94.38 110 LYS A N 1
ATOM 867 C CA . LYS A 1 110 ? 16.785 -5.342 0.187 1.00 94.38 110 LYS A CA 1
ATOM 868 C C . LYS A 1 110 ? 16.022 -5.673 1.474 1.00 94.38 110 LYS A C 1
ATOM 870 O O . LYS A 1 110 ? 16.056 -6.817 1.924 1.00 94.38 110 LYS A O 1
ATOM 875 N N . HIS A 1 111 ? 15.354 -4.688 2.070 1.00 91.56 111 HIS A N 1
ATOM 876 C CA . HIS A 1 111 ? 14.630 -4.817 3.332 1.00 91.56 111 HIS A CA 1
ATOM 877 C C . HIS A 1 111 ? 13.184 -4.325 3.179 1.00 91.56 111 HIS A C 1
ATOM 879 O O . HIS A 1 111 ? 12.802 -3.350 3.827 1.00 91.56 111 HIS A O 1
ATOM 885 N N . PRO A 1 112 ? 12.379 -4.972 2.313 1.00 91.44 112 PRO A N 1
ATOM 886 C CA . PRO A 1 112 ? 11.015 -4.536 2.054 1.00 91.44 112 PRO A CA 1
ATOM 887 C C . PRO A 1 112 ? 10.171 -4.613 3.323 1.00 91.44 112 PRO A C 1
ATOM 889 O O . PRO A 1 112 ? 10.234 -5.598 4.066 1.00 91.44 112 PRO A O 1
ATOM 892 N N . ARG A 1 113 ? 9.361 -3.581 3.551 1.00 85.56 113 ARG A N 1
ATOM 893 C CA . ARG A 1 113 ? 8.346 -3.565 4.600 1.00 85.56 113 ARG A CA 1
ATOM 894 C C . ARG A 1 113 ? 6.965 -3.644 3.973 1.00 85.56 113 ARG A C 1
ATOM 896 O O . ARG A 1 113 ? 6.725 -3.108 2.896 1.00 85.56 113 ARG A O 1
ATOM 903 N N . LYS A 1 114 ? 6.063 -4.347 4.654 1.00 73.88 114 LYS A N 1
ATOM 904 C CA . LYS A 1 114 ? 4.655 -4.410 4.274 1.00 73.88 114 LYS A CA 1
ATOM 905 C C . LYS A 1 114 ? 3.957 -3.164 4.846 1.00 73.88 114 LYS A C 1
ATOM 907 O O . LYS A 1 114 ? 3.474 -3.233 5.971 1.00 73.88 114 LYS A O 1
ATOM 912 N N . ILE A 1 115 ? 3.932 -2.093 4.035 1.00 67.12 115 ILE A N 1
ATOM 913 C CA . ILE A 1 115 ? 3.406 -0.732 4.312 1.00 67.12 115 ILE A CA 1
ATOM 914 C C . ILE A 1 115 ? 4.038 -0.039 5.533 1.00 67.12 115 ILE A C 1
ATOM 916 O O . ILE A 1 115 ? 4.504 -0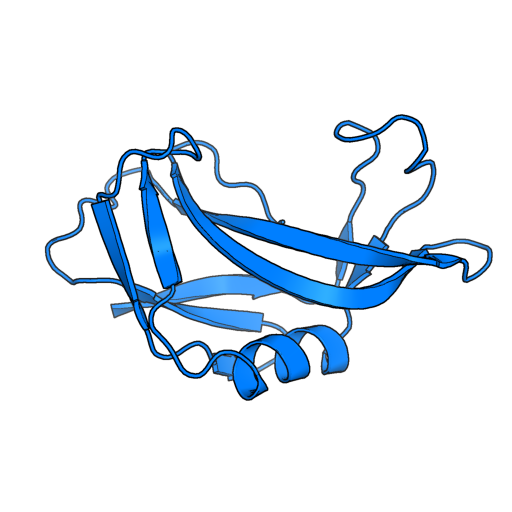.737 6.454 1.00 67.12 115 ILE A O 1
#

Foldseek 3Di:
DKDFQAFFDWDQPCVVDVVSPATEGDDLVNLQCQQVPPPDWAFEAAAPPPHTDFTWANFDDDDRTTMIHTDPPGDLVLWDKAWDKDFDWDDPPRHIYTPDMDTHHIHTYNDHDRD

Secondary structure (DSSP, 8-state):
-EEEEEESEEE--TTT-TT--SPEEE-HHHHHHHHHH--SPEEEEETTTTEEEEEEEEEEEETTEEEEEPPTTS--TT-EEEEEEEEEEEE-SSSEEEEEEEEEEEEEESS----

Radius of gyration: 14.07 Å; chains: 1; bounding box: 30×23×37 Å

Sequence (115 aa):
MRHELFEVGSYDYSDLDERLTKPVEWTEDDLKLIAENYRGGIPLTSEHDNIYVGIANNIEYDEGKLFLEIPDELDMEGKGLSPKVDVLLKDKGDSFGIDTMSLIDVGVTKHPRKI

pLDDT: mean 91.98, std 5.08, range [67.12, 97.56]